Protein AF-A0AB73K5L1-F1 (afdb_monomer_lite)

Structure (mmCIF, N/CA/C/O backbone):
data_AF-A0AB73K5L1-F1
#
_entry.id   AF-A0AB73K5L1-F1
#
loop_
_atom_site.group_PDB
_atom_site.id
_atom_site.type_symbol
_atom_site.label_atom_id
_atom_site.label_alt_id
_atom_site.label_comp_id
_atom_site.label_asym_id
_atom_site.label_entity_id
_atom_site.label_seq_id
_atom_site.pdbx_PDB_ins_code
_atom_site.Cartn_x
_atom_site.Cartn_y
_atom_site.Cartn_z
_atom_site.occupancy
_atom_site.B_iso_or_equiv
_atom_site.auth_seq_id
_atom_site.auth_comp_id
_atom_site.auth_asym_id
_atom_site.auth_atom_id
_atom_site.pdbx_PDB_model_num
ATOM 1 N N . MET A 1 1 ? -13.980 27.511 -25.922 1.00 45.66 1 MET A N 1
ATOM 2 C CA . MET A 1 1 ? -13.736 27.463 -24.463 1.00 45.66 1 MET A CA 1
ATOM 3 C C . MET A 1 1 ? -13.022 26.160 -24.134 1.00 45.66 1 MET A C 1
ATOM 5 O O . MET A 1 1 ? -13.640 25.110 -24.245 1.00 45.66 1 MET A O 1
ATOM 9 N N . LYS A 1 2 ? -11.720 26.187 -23.807 1.00 52.88 2 LYS A N 1
ATOM 10 C CA . LYS A 1 2 ? -11.058 25.006 -23.229 1.00 52.88 2 LYS A CA 1
ATOM 11 C C . LYS A 1 2 ? -11.690 24.793 -21.855 1.00 52.88 2 LYS A C 1
ATOM 13 O O . LYS A 1 2 ? -11.474 25.615 -20.971 1.00 52.88 2 LYS A O 1
ATOM 18 N N . LEU A 1 3 ? -12.496 23.743 -21.702 1.00 53.22 3 LEU A N 1
ATOM 19 C CA . LEU A 1 3 ? -12.853 23.217 -20.386 1.00 53.22 3 LEU A CA 1
ATOM 20 C C . LEU A 1 3 ? -11.540 23.063 -19.615 1.00 53.22 3 LEU A C 1
ATOM 22 O O . LEU A 1 3 ? -10.672 22.293 -20.032 1.00 53.22 3 LEU A O 1
ATOM 26 N N . LEU A 1 4 ? -11.352 23.853 -18.557 1.00 56.38 4 LEU A N 1
ATOM 27 C CA . LEU A 1 4 ? -10.242 23.645 -17.642 1.00 56.38 4 LEU A CA 1
ATOM 28 C C . LEU A 1 4 ? -10.466 22.269 -17.017 1.00 56.38 4 LEU A C 1
ATOM 30 O O . LEU A 1 4 ? -11.282 22.099 -16.118 1.00 56.38 4 LEU A O 1
ATOM 34 N N . SER A 1 5 ? -9.785 21.259 -17.546 1.00 62.31 5 SER A N 1
ATOM 35 C CA . SER A 1 5 ? -9.745 19.946 -16.923 1.00 62.31 5 SER A CA 1
ATOM 36 C C . SER A 1 5 ? -9.216 20.120 -15.498 1.00 62.31 5 SER A C 1
ATOM 38 O O . SER A 1 5 ? -8.170 20.744 -15.328 1.00 62.31 5 SER A O 1
ATOM 40 N N . LEU A 1 6 ? -9.901 19.546 -14.503 1.00 59.91 6 LEU A N 1
ATOM 41 C CA . LEU A 1 6 ? -9.491 19.449 -13.089 1.00 59.91 6 LEU A CA 1
ATOM 42 C C . LEU A 1 6 ? -7.963 19.375 -12.840 1.00 59.91 6 LEU A C 1
ATOM 44 O O . LEU A 1 6 ? -7.474 20.149 -12.014 1.00 59.91 6 LEU A O 1
ATOM 48 N N . PRO A 1 7 ? -7.175 18.551 -13.568 1.00 62.31 7 PRO A N 1
ATOM 49 C CA . PRO A 1 7 ? -5.714 18.495 -13.405 1.00 62.31 7 PRO A CA 1
ATOM 50 C C . PRO A 1 7 ? -4.955 19.804 -13.686 1.00 62.31 7 PRO A C 1
ATOM 52 O O . PRO A 1 7 ? -3.837 19.957 -13.206 1.00 62.31 7 PRO A O 1
ATOM 55 N N . ASN A 1 8 ? -5.542 20.750 -14.422 1.00 63.53 8 ASN A N 1
ATOM 56 C CA . ASN A 1 8 ? -4.959 22.066 -14.708 1.00 63.53 8 ASN A CA 1
ATOM 57 C C . ASN A 1 8 ? -5.415 23.146 -13.708 1.00 63.53 8 ASN A C 1
ATOM 59 O O . ASN A 1 8 ? -4.798 24.204 -13.647 1.00 63.53 8 ASN A O 1
ATOM 63 N N . MET A 1 9 ? -6.478 22.895 -12.930 1.00 66.44 9 MET A N 1
ATOM 64 C CA . MET A 1 9 ? -6.980 23.822 -11.902 1.00 66.44 9 MET A CA 1
ATOM 65 C C . MET A 1 9 ? -6.238 23.666 -10.573 1.00 66.44 9 MET A C 1
ATOM 67 O O . MET A 1 9 ? -5.909 24.658 -9.932 1.00 66.44 9 MET A O 1
ATOM 71 N N . LEU A 1 10 ? -5.952 22.428 -10.163 1.00 66.38 10 LEU A N 1
ATOM 72 C CA . LEU A 1 10 ? -5.247 22.121 -8.911 1.00 66.38 10 LEU A CA 1
ATOM 73 C C . LEU A 1 10 ? -3.897 22.851 -8.759 1.00 66.38 10 LEU A C 1
ATOM 75 O O . LEU A 1 10 ? -3.725 23.528 -7.744 1.00 66.38 10 LEU A O 1
ATOM 79 N N . PRO A 1 11 ? -2.983 22.824 -9.753 1.00 65.62 11 PRO A N 1
ATOM 80 C CA . PRO A 1 11 ? -1.694 23.508 -9.638 1.00 65.62 11 PRO A CA 1
ATOM 81 C C . PRO A 1 11 ? -1.796 25.042 -9.625 1.00 65.62 11 PRO A C 1
ATOM 83 O O . PRO A 1 11 ? -0.842 25.703 -9.225 1.00 65.62 11 PRO A O 1
ATOM 86 N N . HIS A 1 12 ? -2.933 25.619 -10.037 1.00 68.06 12 HIS A N 1
ATOM 87 C CA . HIS A 1 12 ? -3.173 27.064 -9.972 1.00 68.06 12 HIS A CA 1
ATOM 88 C C . HIS A 1 12 ? -3.456 27.538 -8.537 1.00 68.06 12 HIS A C 1
ATOM 90 O O . HIS A 1 12 ? -3.039 28.626 -8.154 1.00 68.06 12 HIS A O 1
ATOM 96 N N . PHE A 1 13 ? -4.155 26.729 -7.733 1.00 72.81 13 PHE A N 1
ATOM 97 C CA . PHE A 1 13 ? -4.451 27.053 -6.329 1.00 72.81 13 PHE A CA 1
ATOM 98 C C . PHE A 1 13 ? -3.387 26.524 -5.366 1.00 72.81 13 PHE A C 1
ATOM 100 O O . PHE A 1 13 ? -3.080 27.167 -4.366 1.00 72.81 13 PHE A O 1
ATOM 107 N N . PHE A 1 14 ? -2.803 25.369 -5.680 1.00 77.19 14 PHE A N 1
ATOM 108 C CA . PHE A 1 14 ? -1.779 24.723 -4.874 1.00 77.19 14 PHE A CA 1
ATOM 109 C C . PHE A 1 14 ? -0.584 24.411 -5.763 1.00 77.19 14 PHE A C 1
ATOM 111 O O . PHE A 1 14 ? -0.550 23.391 -6.445 1.00 77.19 14 PHE A O 1
ATOM 118 N N . SER A 1 15 ? 0.429 25.276 -5.736 1.00 78.94 15 SER A N 1
ATOM 119 C CA . SER A 1 15 ? 1.644 25.128 -6.552 1.00 78.94 15 SER A CA 1
ATOM 120 C C . SER A 1 15 ? 2.368 23.797 -6.324 1.00 78.94 15 SER A C 1
ATOM 122 O O . SER A 1 15 ? 3.053 23.308 -7.223 1.00 78.94 15 SER A O 1
ATOM 124 N N . PHE A 1 16 ? 2.182 23.179 -5.152 1.00 80.44 16 PHE A N 1
ATOM 125 C CA . PHE A 1 16 ? 2.730 21.867 -4.823 1.00 80.44 16 PHE A CA 1
ATOM 126 C C . PHE A 1 16 ? 1.922 20.686 -5.397 1.00 80.44 16 PHE A C 1
ATOM 128 O O . PHE A 1 16 ? 2.459 19.584 -5.469 1.00 80.44 16 PHE A O 1
ATOM 135 N N . GLU A 1 17 ? 0.673 20.888 -5.822 1.00 82.19 17 GLU A N 1
ATOM 136 C CA . GLU A 1 17 ? -0.251 19.846 -6.289 1.00 82.19 17 GLU A CA 1
ATOM 137 C C . GLU A 1 17 ? -0.169 19.699 -7.813 1.00 82.19 17 GLU A C 1
ATOM 139 O O . GLU A 1 17 ? -1.089 20.006 -8.573 1.00 82.19 17 GLU A O 1
ATOM 144 N N . ASN A 1 18 ? 1.002 19.274 -8.274 1.00 82.62 18 ASN A N 1
ATOM 145 C CA . ASN A 1 18 ? 1.323 19.175 -9.689 1.00 82.62 18 ASN A CA 1
ATOM 146 C C . ASN A 1 18 ? 1.936 17.807 -10.032 1.00 82.62 18 ASN A C 1
ATOM 148 O O . ASN A 1 18 ? 2.301 17.020 -9.155 1.00 82.62 18 ASN A O 1
ATOM 152 N N . LYS A 1 19 ? 2.088 17.541 -11.335 1.00 79.81 19 LYS A N 1
ATOM 153 C CA . LYS A 1 19 ? 2.671 16.292 -11.844 1.00 79.81 19 LYS A CA 1
ATOM 154 C C . LYS A 1 19 ? 4.116 16.066 -11.378 1.00 79.81 19 LYS A C 1
ATOM 156 O O . LYS A 1 19 ? 4.485 14.922 -11.144 1.00 79.81 19 LYS A O 1
ATOM 161 N N . SER A 1 20 ? 4.916 17.126 -11.233 1.00 82.88 20 SER A N 1
ATOM 162 C CA . SER A 1 20 ? 6.317 17.032 -10.788 1.00 82.88 20 SER A CA 1
ATOM 163 C C . SER A 1 20 ? 6.429 16.545 -9.344 1.00 82.88 20 SER A C 1
ATOM 165 O O . SER A 1 20 ? 7.321 15.772 -9.019 1.00 82.88 20 SER A O 1
ATOM 167 N N . ASN A 1 21 ? 5.489 16.954 -8.496 1.00 82.06 21 ASN A N 1
ATOM 168 C CA . ASN A 1 21 ? 5.410 16.549 -7.096 1.00 82.06 21 ASN A CA 1
ATOM 169 C C . ASN A 1 21 ? 4.508 15.326 -6.890 1.00 82.06 21 ASN A C 1
ATOM 171 O O . ASN A 1 21 ? 4.188 14.972 -5.759 1.00 82.06 21 ASN A O 1
ATOM 175 N N . ALA A 1 22 ? 4.083 14.689 -7.985 1.00 83.06 22 ALA A N 1
ATOM 176 C CA . ALA A 1 22 ? 3.228 13.512 -7.990 1.00 83.06 22 ALA A CA 1
ATOM 177 C C . ALA A 1 22 ? 1.893 13.676 -7.235 1.00 83.06 22 ALA A C 1
ATOM 179 O O . ALA A 1 22 ? 1.366 12.679 -6.757 1.00 83.06 22 ALA A O 1
ATOM 180 N N . TYR A 1 23 ? 1.323 14.885 -7.160 1.00 86.88 23 TYR A N 1
ATOM 181 C CA . TYR A 1 23 ? 0.018 15.148 -6.523 1.00 86.88 23 TYR A CA 1
ATOM 182 C C . TYR A 1 23 ? -0.086 14.622 -5.071 1.00 86.88 23 TYR A C 1
ATOM 184 O O . TYR A 1 23 ? -0.828 13.674 -4.792 1.00 86.88 23 TYR A O 1
ATOM 192 N N . PRO A 1 24 ? 0.685 15.185 -4.125 1.00 86.44 24 PRO A N 1
ATOM 193 C CA . PRO A 1 24 ? 0.819 14.634 -2.777 1.00 86.44 24 PRO A CA 1
ATOM 194 C C . PRO A 1 24 ? -0.502 14.610 -1.996 1.00 86.44 24 PRO A C 1
ATOM 196 O O . PRO A 1 24 ? -0.786 13.621 -1.315 1.00 86.44 24 PRO A O 1
ATOM 199 N N . LEU A 1 25 ? -1.330 15.656 -2.102 1.00 87.00 25 LEU A N 1
ATOM 200 C CA . LEU A 1 25 ? -2.596 15.731 -1.371 1.00 87.00 25 LEU A CA 1
ATOM 201 C C . LEU A 1 25 ? -3.623 14.767 -1.965 1.00 87.00 25 LEU A C 1
ATOM 203 O O . LEU A 1 25 ? -4.279 14.032 -1.225 1.00 87.00 25 LEU A O 1
ATOM 207 N N . SER A 1 26 ? -3.704 14.697 -3.294 1.00 87.25 26 SER A N 1
ATOM 208 C CA . SER A 1 26 ? -4.558 13.729 -3.985 1.00 87.25 26 SER A CA 1
ATOM 209 C C . SER A 1 26 ? -4.158 12.290 -3.658 1.00 87.25 26 SER A C 1
ATOM 211 O O . SER A 1 26 ? -5.030 11.462 -3.398 1.00 87.25 26 SER A O 1
ATOM 213 N N . ASN A 1 27 ? -2.858 11.984 -3.590 1.00 88.38 27 ASN A N 1
ATOM 214 C CA . ASN A 1 27 ? -2.380 10.652 -3.214 1.00 88.38 27 ASN A CA 1
ATOM 215 C C . ASN A 1 27 ? -2.741 10.298 -1.773 1.00 88.38 27 ASN A C 1
ATOM 217 O O . ASN A 1 27 ? -3.170 9.171 -1.511 1.00 88.38 27 ASN A O 1
ATOM 221 N N . LEU A 1 28 ? -2.597 11.244 -0.842 1.00 88.56 28 LEU A N 1
ATOM 222 C CA . LEU A 1 28 ? -2.948 11.030 0.560 1.00 88.56 28 LEU A CA 1
ATOM 223 C C . LEU A 1 28 ? -4.453 10.794 0.722 1.00 88.56 28 LEU A C 1
ATOM 225 O O . LEU A 1 28 ? -4.855 9.826 1.369 1.00 88.56 28 LEU A O 1
ATOM 229 N N . LEU A 1 29 ? -5.283 11.621 0.081 1.00 90.06 29 LEU A N 1
ATOM 230 C CA . LEU A 1 29 ? -6.738 11.474 0.110 1.00 90.06 29 LEU A CA 1
ATOM 231 C C . LEU A 1 29 ? -7.197 10.178 -0.562 1.00 90.06 29 LEU A C 1
ATOM 233 O O . LEU A 1 29 ? -8.012 9.457 0.008 1.00 90.06 29 LEU A O 1
ATOM 237 N N . SER A 1 30 ? -6.645 9.840 -1.729 1.00 89.56 30 SER A N 1
ATOM 238 C CA . SER A 1 30 ? -6.975 8.603 -2.445 1.00 89.56 30 SER A CA 1
ATOM 239 C C . SER A 1 30 ? -6.578 7.365 -1.642 1.00 89.56 30 SER A C 1
ATOM 241 O O . SER A 1 30 ? -7.358 6.420 -1.521 1.00 89.56 30 SER A O 1
ATOM 243 N N . THR A 1 31 ? -5.382 7.366 -1.047 1.00 89.62 31 THR A N 1
ATOM 244 C CA . THR A 1 31 ? -4.910 6.251 -0.214 1.00 89.62 31 THR A CA 1
ATOM 245 C C . THR A 1 31 ? -5.768 6.118 1.042 1.00 89.62 31 THR A C 1
ATOM 247 O O . THR A 1 31 ? -6.215 5.019 1.371 1.00 89.62 31 THR A O 1
ATOM 250 N N . GLY A 1 32 ? -6.075 7.235 1.707 1.00 90.19 32 GLY A N 1
ATOM 251 C CA . GLY A 1 32 ? -6.962 7.262 2.868 1.00 90.19 32 GLY A CA 1
ATOM 252 C C . GLY A 1 32 ? -8.362 6.737 2.544 1.00 90.19 32 GLY A C 1
ATOM 253 O O . GLY A 1 32 ? -8.855 5.841 3.228 1.00 90.19 32 GLY A O 1
ATOM 254 N N . ALA A 1 33 ? -8.976 7.223 1.464 1.00 91.62 33 ALA A N 1
ATOM 255 C CA . ALA A 1 33 ? -10.284 6.763 1.000 1.00 91.62 33 ALA A CA 1
ATOM 256 C C . ALA A 1 33 ? -10.281 5.265 0.650 1.00 91.62 33 ALA A C 1
ATOM 258 O O . ALA A 1 33 ? -11.229 4.552 0.990 1.00 91.62 33 ALA A O 1
ATOM 259 N N . GLY A 1 34 ? -9.203 4.765 0.040 1.00 91.25 34 GLY A N 1
ATOM 260 C CA . GLY A 1 34 ? -9.015 3.342 -0.240 1.00 91.25 34 GLY A CA 1
ATOM 261 C C . GLY A 1 34 ? -8.968 2.489 1.031 1.00 91.25 34 GLY A C 1
ATOM 262 O O . GLY A 1 34 ? -9.661 1.474 1.119 1.00 91.25 34 GLY A O 1
ATOM 263 N N . ILE A 1 35 ? -8.216 2.918 2.050 1.00 90.69 35 ILE A N 1
ATOM 264 C CA . ILE A 1 35 ? -8.134 2.223 3.346 1.00 90.69 35 ILE A CA 1
ATOM 265 C C . ILE A 1 35 ? -9.492 2.239 4.061 1.00 90.69 35 ILE A C 1
ATOM 267 O O . ILE A 1 35 ? -9.941 1.197 4.542 1.00 90.69 35 ILE A O 1
ATOM 271 N N . LEU A 1 36 ? -10.170 3.390 4.100 1.00 89.44 36 LEU A N 1
ATOM 272 C CA . LEU A 1 36 ? -11.488 3.531 4.729 1.00 89.44 36 LEU A CA 1
ATOM 273 C C . LEU A 1 36 ? -12.551 2.669 4.042 1.00 89.44 36 LEU A C 1
ATOM 275 O O . LEU A 1 36 ? -13.325 1.988 4.715 1.00 89.44 36 LEU A O 1
ATOM 279 N N . SER A 1 37 ? -12.556 2.643 2.710 1.00 90.19 37 SER A N 1
ATOM 280 C CA . SER A 1 37 ? -13.463 1.787 1.941 1.00 90.19 37 SER A CA 1
ATOM 281 C C . SER A 1 37 ? -13.182 0.312 2.220 1.00 90.19 37 SER A C 1
ATOM 283 O O . SER A 1 37 ? -14.104 -0.455 2.490 1.00 90.19 37 SER A O 1
ATOM 285 N N . ASN A 1 38 ? -11.904 -0.086 2.252 1.00 90.56 38 ASN A N 1
ATOM 286 C CA . ASN A 1 38 ? -11.504 -1.453 2.585 1.00 90.56 38 ASN A CA 1
ATOM 287 C C . ASN A 1 38 ? -11.981 -1.852 3.992 1.00 90.56 38 ASN A C 1
ATOM 289 O O . ASN A 1 38 ? -12.495 -2.955 4.172 1.00 90.56 38 ASN A O 1
ATOM 293 N N . TYR A 1 39 ? -11.882 -0.950 4.973 1.00 89.00 39 TYR A N 1
ATOM 294 C CA . TYR A 1 39 ? -12.405 -1.167 6.324 1.00 89.00 39 TYR A CA 1
ATOM 295 C C . TYR A 1 39 ? -13.921 -1.373 6.324 1.00 89.00 39 TYR A C 1
ATOM 297 O O . TYR A 1 39 ? -14.415 -2.351 6.888 1.00 89.00 39 TYR A O 1
ATOM 305 N N . PHE A 1 40 ? -14.654 -0.484 5.648 1.00 88.94 40 PHE A N 1
ATOM 306 C CA . PHE A 1 40 ? -16.108 -0.560 5.553 1.00 88.94 40 PHE A CA 1
ATOM 307 C C . PHE A 1 40 ? -16.567 -1.887 4.936 1.00 88.94 40 PHE A C 1
ATOM 309 O O . PHE A 1 40 ? -17.411 -2.573 5.516 1.00 88.94 40 PHE A O 1
ATOM 316 N N . PHE A 1 41 ? -15.971 -2.292 3.811 1.00 88.06 41 PHE A N 1
ATOM 317 C CA . PHE A 1 41 ? -16.302 -3.560 3.160 1.00 88.06 41 PHE A CA 1
ATOM 318 C C . PHE A 1 41 ? -15.918 -4.772 4.010 1.00 88.06 41 PHE A C 1
ATOM 320 O O . PHE A 1 41 ? -16.713 -5.702 4.142 1.00 88.06 41 PHE A O 1
ATOM 327 N N . SER A 1 42 ? -14.740 -4.739 4.638 1.00 85.94 42 SER A N 1
ATOM 328 C CA . SER A 1 42 ? -14.252 -5.824 5.493 1.00 85.94 42 SER A CA 1
ATOM 329 C C . SER A 1 42 ? -15.218 -6.111 6.642 1.00 85.94 42 SER A C 1
ATOM 331 O O . SER A 1 42 ? -15.590 -7.258 6.868 1.00 85.94 42 SER A O 1
ATOM 333 N N . ILE A 1 43 ? -15.685 -5.065 7.322 1.00 84.25 43 ILE A N 1
ATOM 334 C CA . ILE A 1 43 ? -16.610 -5.186 8.453 1.00 84.25 43 ILE A CA 1
ATOM 335 C C . ILE A 1 43 ? -18.039 -5.534 8.027 1.00 84.25 43 ILE A C 1
ATOM 337 O O . ILE A 1 43 ? -18.795 -6.119 8.805 1.00 84.25 43 ILE A O 1
ATOM 341 N N . ARG A 1 44 ? -18.471 -5.081 6.846 1.00 83.19 44 ARG A N 1
ATOM 342 C CA . ARG A 1 44 ? -19.860 -5.249 6.403 1.00 83.19 44 ARG A CA 1
ATOM 343 C C . ARG A 1 44 ? -20.117 -6.603 5.747 1.00 83.19 44 ARG A C 1
ATOM 345 O O . ARG A 1 44 ? -21.249 -7.078 5.849 1.00 83.19 44 ARG A O 1
ATOM 352 N N . TYR A 1 45 ? -19.113 -7.164 5.071 1.00 84.56 45 TYR A N 1
ATOM 353 C CA . TYR A 1 45 ? -19.288 -8.312 4.179 1.00 84.56 45 TYR A CA 1
ATOM 354 C C . TYR A 1 45 ? -18.308 -9.468 4.403 1.00 84.56 45 TYR A C 1
ATOM 356 O O . TYR A 1 45 ? -18.636 -10.582 4.016 1.00 84.56 45 TYR A O 1
ATOM 364 N N . VAL A 1 46 ? -17.118 -9.237 4.973 1.00 80.19 46 VAL A N 1
ATOM 365 C CA . VAL A 1 46 ? -16.047 -10.258 4.981 1.00 80.19 46 VAL A CA 1
ATOM 366 C C . VAL A 1 46 ? -15.841 -10.895 6.353 1.00 80.19 46 VAL A C 1
ATOM 368 O O . VAL A 1 46 ? -15.622 -12.101 6.430 1.00 80.19 46 VAL A O 1
ATOM 371 N N . PHE A 1 47 ? -15.884 -10.108 7.427 1.00 81.44 47 PHE A N 1
ATOM 372 C CA . PHE A 1 47 ? -15.565 -10.574 8.774 1.00 81.44 47 PHE A CA 1
ATOM 373 C C . PHE A 1 47 ? -16.732 -10.376 9.742 1.00 81.44 47 PHE A C 1
ATOM 375 O O . PHE A 1 47 ? -17.406 -9.344 9.721 1.00 81.44 47 PHE A O 1
ATOM 382 N N . GLU A 1 48 ? -16.944 -11.356 10.618 1.00 73.00 48 GLU A N 1
ATOM 383 C CA . GLU A 1 48 ? -17.897 -11.258 11.723 1.00 73.00 48 GLU A CA 1
ATOM 384 C C . GLU A 1 48 ? -17.353 -10.324 12.815 1.00 73.00 48 GLU A C 1
ATOM 386 O O . GLU A 1 48 ? -16.154 -10.286 13.095 1.00 73.00 48 GLU A O 1
ATOM 391 N N . ARG A 1 49 ? -18.240 -9.534 13.428 1.00 66.50 49 ARG A N 1
ATOM 392 C CA . ARG A 1 49 ? -17.884 -8.633 14.535 1.00 66.50 49 ARG A CA 1
ATOM 393 C C . ARG A 1 49 ? -18.003 -9.391 15.853 1.00 66.50 49 ARG A C 1
ATOM 395 O O . ARG A 1 49 ? -19.008 -10.067 16.050 1.00 66.50 49 ARG A O 1
ATOM 402 N N . GLY A 1 50 ? -17.065 -9.216 16.786 1.00 59.09 50 GLY A N 1
ATOM 403 C CA . 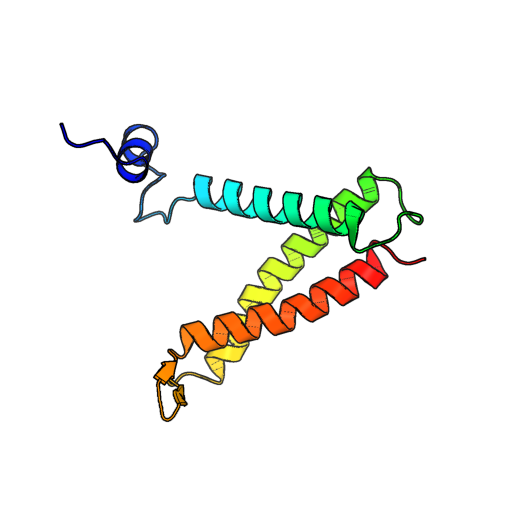GLY A 1 50 ? -17.229 -9.854 18.101 1.00 59.09 50 GLY A CA 1
ATOM 404 C C . GLY A 1 50 ? -16.129 -9.646 19.138 1.00 59.09 50 GLY A C 1
ATOM 405 O O . GLY A 1 50 ? -16.433 -9.626 20.327 1.00 59.09 50 GLY A O 1
ATOM 406 N N . LYS A 1 51 ? -14.868 -9.444 18.736 1.00 66.25 51 LYS A N 1
ATOM 407 C CA . LYS A 1 51 ? -13.739 -9.485 19.687 1.00 66.25 51 LYS A CA 1
ATOM 408 C C . LYS A 1 51 ? -13.351 -8.144 20.306 1.00 66.25 51 LYS A C 1
ATOM 410 O O . LYS A 1 51 ? -12.905 -8.090 21.455 1.00 66.25 51 LYS A O 1
ATOM 415 N N . HIS A 1 52 ? -13.462 -7.045 19.565 1.00 71.25 52 HIS A N 1
ATOM 416 C CA . HIS A 1 52 ? -12.935 -5.749 19.989 1.00 71.25 52 HIS A CA 1
ATOM 417 C C . HIS A 1 52 ? -13.972 -4.630 19.860 1.00 71.25 52 HIS A C 1
ATOM 419 O O . HIS A 1 52 ? -14.950 -4.720 19.127 1.00 71.25 52 HIS A O 1
ATOM 425 N N . SER A 1 53 ? -13.776 -3.537 20.607 1.00 79.12 53 SER A N 1
ATOM 426 C CA . SER A 1 53 ? -14.615 -2.350 20.437 1.00 79.12 53 SER A CA 1
ATOM 427 C C . SER A 1 53 ? -14.359 -1.728 19.063 1.00 79.12 53 SER A C 1
ATOM 429 O O . SER A 1 53 ? -13.225 -1.738 18.581 1.00 79.12 53 SER A O 1
ATOM 431 N N . ARG A 1 54 ? -15.383 -1.106 18.462 1.00 79.25 54 ARG A N 1
ATOM 432 C CA . ARG A 1 54 ? -15.295 -0.502 17.113 1.00 79.25 54 ARG A CA 1
ATOM 433 C C . ARG A 1 54 ? -14.065 0.400 16.921 1.00 79.25 54 ARG A C 1
ATOM 435 O O . ARG A 1 54 ? -13.503 0.457 15.835 1.00 79.25 54 ARG A O 1
ATOM 442 N N . ARG A 1 55 ? -13.632 1.108 17.975 1.00 83.25 55 ARG A N 1
ATOM 443 C CA . ARG A 1 55 ? -12.428 1.960 17.942 1.00 83.25 55 ARG A CA 1
ATOM 444 C C . ARG A 1 55 ? -11.132 1.145 17.879 1.00 83.25 55 ARG A C 1
ATOM 446 O O . ARG A 1 55 ? -10.236 1.509 17.129 1.00 83.25 55 ARG A O 1
ATOM 453 N N . LYS A 1 56 ? -11.029 0.051 18.642 1.00 84.75 56 LYS A N 1
ATOM 454 C CA . LYS A 1 56 ? -9.853 -0.832 18.629 1.00 84.75 56 LYS A CA 1
ATOM 455 C C . LYS A 1 56 ? -9.731 -1.576 17.297 1.00 84.75 56 LYS A C 1
ATOM 457 O O . LYS A 1 56 ? -8.634 -1.637 16.756 1.00 84.75 56 LYS A O 1
ATOM 462 N N . GLU A 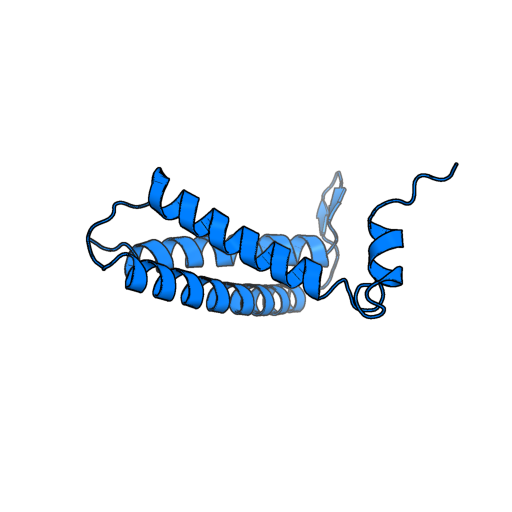1 57 ? -10.845 -2.060 16.744 1.00 85.06 57 GLU A N 1
ATOM 463 C CA . GLU A 1 57 ? -10.877 -2.684 15.411 1.00 85.06 57 GLU A CA 1
ATOM 464 C C . GLU A 1 57 ? -10.380 -1.718 14.332 1.00 85.06 57 GLU A C 1
ATOM 466 O O . GLU A 1 57 ? -9.522 -2.079 13.530 1.00 85.06 57 GLU A O 1
ATOM 471 N N . PHE A 1 58 ? -10.853 -0.467 14.358 1.00 87.50 58 PHE A N 1
ATOM 472 C CA . PHE A 1 58 ? -10.406 0.564 13.424 1.00 87.50 58 PHE A CA 1
ATOM 473 C C . PHE A 1 58 ? -8.905 0.849 13.533 1.00 87.50 58 PHE A C 1
ATOM 475 O O . PHE A 1 58 ? -8.212 0.849 12.520 1.00 87.50 58 PHE A O 1
ATOM 482 N N . VAL A 1 59 ? -8.386 1.059 14.748 1.00 88.88 59 VAL A N 1
ATOM 483 C CA . VAL A 1 59 ? -6.960 1.360 14.954 1.00 88.88 59 VAL A CA 1
ATOM 484 C C . VAL A 1 59 ? -6.077 0.196 14.509 1.00 88.88 59 VAL A C 1
ATOM 486 O O . VAL A 1 59 ? -5.094 0.427 13.809 1.00 88.88 59 VAL A O 1
ATOM 489 N N . LEU A 1 60 ? -6.438 -1.045 14.857 1.00 87.81 60 LEU A N 1
ATOM 490 C CA . LEU A 1 60 ? -5.706 -2.239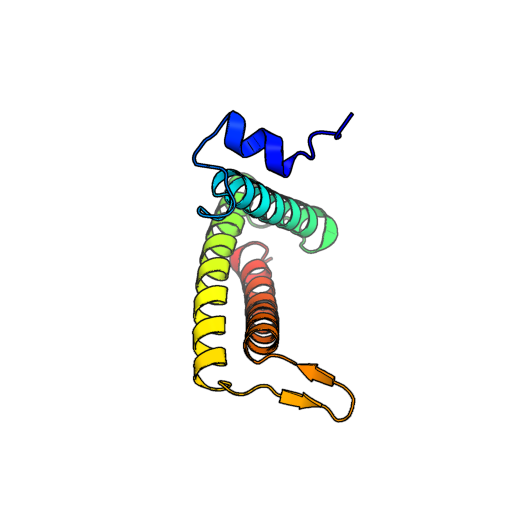 14.426 1.00 87.81 60 LEU A CA 1
ATOM 491 C C . LEU A 1 60 ? -5.763 -2.421 12.907 1.00 87.81 60 LEU A C 1
ATOM 493 O O . LEU A 1 60 ? -4.758 -2.742 12.281 1.00 87.81 60 LEU A O 1
ATOM 497 N N . PHE A 1 61 ? -6.922 -2.191 12.291 1.00 89.56 61 PHE A N 1
ATOM 498 C CA . PHE A 1 61 ? -7.057 -2.274 10.842 1.00 89.56 61 PHE A CA 1
ATOM 499 C C . PHE A 1 61 ? -6.223 -1.205 10.129 1.00 89.56 61 PHE A C 1
ATOM 501 O O . PHE A 1 61 ? -5.572 -1.491 9.120 1.00 89.56 61 PHE A O 1
ATOM 508 N N . PHE A 1 62 ? -6.248 0.027 10.635 1.00 89.88 62 PHE A N 1
ATOM 509 C CA . PHE A 1 62 ? -5.525 1.152 10.058 1.00 89.88 62 PHE A CA 1
ATOM 510 C C . PHE A 1 62 ? -4.009 0.963 10.183 1.00 89.88 62 PHE A C 1
ATOM 512 O O . PHE A 1 62 ? -3.300 1.083 9.184 1.00 89.88 62 PHE A O 1
ATOM 519 N N . SER A 1 63 ? -3.514 0.578 11.365 1.00 90.94 63 SER A N 1
ATOM 520 C CA . SER A 1 63 ? -2.088 0.303 11.577 1.00 90.94 63 SER A CA 1
ATOM 521 C C . SER A 1 63 ? -1.600 -0.855 10.709 1.00 90.94 63 SER A C 1
ATOM 523 O O . SER A 1 63 ? -0.569 -0.738 10.047 1.00 90.94 63 SER A O 1
ATOM 525 N N . LEU A 1 64 ? -2.377 -1.937 10.619 1.00 91.69 64 LEU A N 1
ATOM 526 C CA . LEU A 1 64 ? -2.045 -3.067 9.760 1.00 91.69 64 LEU A CA 1
ATOM 527 C C . LEU A 1 64 ? -2.035 -2.672 8.278 1.00 91.69 64 LEU A C 1
ATOM 529 O O . LEU A 1 64 ? -1.161 -3.107 7.533 1.00 91.69 64 LEU A O 1
ATOM 533 N N . SER A 1 65 ? -2.951 -1.798 7.854 1.00 91.44 65 SER A N 1
ATOM 534 C CA . SER A 1 65 ? -2.979 -1.286 6.480 1.00 91.44 65 SER A CA 1
ATOM 535 C C . SER A 1 65 ? -1.704 -0.501 6.146 1.00 91.44 65 SER A C 1
ATOM 537 O O . SER A 1 65 ? -1.111 -0.742 5.095 1.00 91.44 65 SER A O 1
ATOM 539 N N . ILE A 1 66 ? -1.217 0.346 7.061 1.00 91.75 66 ILE A N 1
ATOM 540 C CA . ILE A 1 66 ? 0.066 1.055 6.905 1.00 91.75 66 ILE A CA 1
ATOM 541 C C . ILE A 1 66 ? 1.235 0.064 6.812 1.00 91.75 66 ILE A C 1
ATOM 543 O O . ILE A 1 66 ? 2.065 0.175 5.912 1.00 91.75 66 ILE A O 1
ATOM 547 N N . ILE A 1 67 ? 1.286 -0.944 7.688 1.00 93.06 67 ILE A N 1
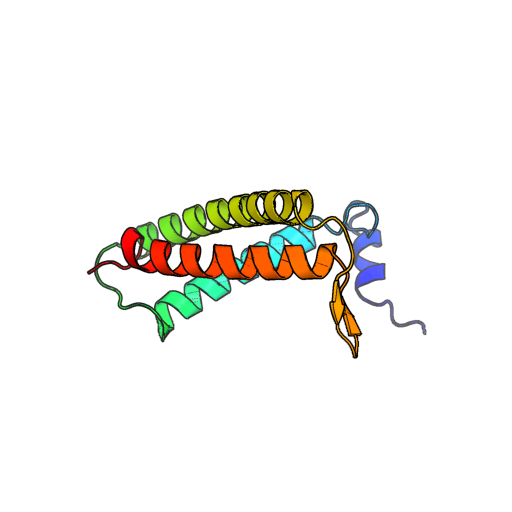ATOM 548 C CA . ILE A 1 67 ? 2.339 -1.973 7.652 1.00 93.06 67 ILE A CA 1
ATOM 549 C C . ILE A 1 67 ? 2.331 -2.699 6.301 1.00 93.06 67 ILE A C 1
ATOM 551 O O . ILE A 1 67 ? 3.374 -2.851 5.669 1.00 93.06 67 ILE A O 1
ATOM 555 N N . THR A 1 68 ? 1.156 -3.100 5.808 1.00 90.94 68 THR A N 1
ATOM 556 C CA . THR A 1 68 ? 1.041 -3.777 4.506 1.00 90.94 68 THR A CA 1
ATOM 557 C C . THR A 1 68 ? 1.390 -2.874 3.325 1.00 90.94 68 THR A C 1
ATOM 559 O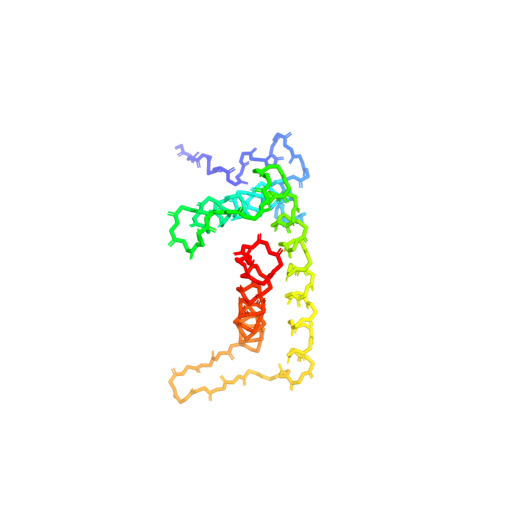 O . THR A 1 68 ? 1.876 -3.370 2.309 1.00 90.94 68 THR A O 1
ATOM 562 N N . MET A 1 69 ? 1.218 -1.554 3.447 1.00 91.50 69 MET A N 1
ATOM 563 C CA . MET A 1 69 ? 1.681 -0.597 2.442 1.00 91.50 69 MET A CA 1
ATOM 564 C C . MET A 1 69 ? 3.211 -0.619 2.334 1.00 91.50 69 MET A C 1
ATOM 566 O O . MET A 1 69 ? 3.738 -0.818 1.238 1.00 91.50 69 MET A O 1
ATOM 570 N N . PHE A 1 70 ? 3.927 -0.516 3.459 1.00 92.81 70 PHE A N 1
ATOM 571 C CA . PHE A 1 70 ? 5.391 -0.639 3.471 1.00 92.81 70 PHE A CA 1
ATOM 572 C C . PHE A 1 70 ? 5.856 -2.017 2.997 1.00 92.81 70 PHE A C 1
ATOM 574 O O . PHE A 1 70 ? 6.793 -2.123 2.207 1.00 92.81 70 PHE A O 1
ATOM 581 N N . MET A 1 71 ? 5.160 -3.075 3.410 1.00 91.56 71 MET A N 1
ATOM 582 C CA . MET A 1 71 ? 5.455 -4.432 2.962 1.00 91.56 71 MET A CA 1
ATOM 583 C C . MET A 1 71 ? 5.251 -4.599 1.451 1.00 91.56 71 MET A C 1
ATOM 585 O O . MET A 1 71 ? 6.017 -5.320 0.823 1.00 91.56 71 MET A O 1
ATOM 589 N N . SER A 1 72 ? 4.284 -3.903 0.840 1.00 92.12 72 SER A N 1
ATOM 590 C CA . SER A 1 72 ? 4.094 -3.914 -0.620 1.00 92.12 72 SER A CA 1
ATOM 591 C C . SER A 1 72 ? 5.266 -3.264 -1.348 1.00 92.12 72 SER A C 1
ATOM 593 O O . SER A 1 72 ? 5.712 -3.782 -2.369 1.00 92.12 72 SER A O 1
ATOM 595 N N . TRP A 1 73 ? 5.801 -2.162 -0.815 1.00 93.00 73 TRP A N 1
ATOM 596 C CA . TRP A 1 73 ? 7.017 -1.544 -1.352 1.00 93.00 73 TRP A CA 1
ATOM 597 C C . TRP A 1 73 ? 8.232 -2.466 -1.210 1.00 93.00 73 TRP A C 1
ATOM 599 O O . TRP A 1 73 ? 8.972 -2.649 -2.175 1.00 93.00 73 TRP A O 1
ATOM 609 N N . GLY A 1 74 ? 8.402 -3.099 -0.046 1.00 92.75 74 GLY A N 1
ATOM 610 C CA . GLY A 1 74 ? 9.472 -4.072 0.186 1.00 92.75 74 GLY A CA 1
ATOM 611 C C . GLY A 1 74 ? 9.372 -5.294 -0.731 1.00 92.75 74 GLY A C 1
ATOM 612 O O . GLY A 1 74 ? 10.357 -5.677 -1.355 1.00 92.75 74 GLY A O 1
ATOM 613 N N . ALA A 1 75 ? 8.176 -5.868 -0.880 1.00 92.00 75 ALA A N 1
ATOM 614 C CA . ALA A 1 75 ? 7.924 -6.996 -1.774 1.00 92.00 75 ALA A CA 1
ATOM 615 C C . ALA A 1 75 ? 8.161 -6.624 -3.244 1.00 92.00 75 ALA A C 1
ATOM 617 O O . ALA A 1 75 ? 8.723 -7.420 -3.989 1.00 92.00 75 ALA A O 1
ATOM 618 N N . PHE A 1 76 ? 7.789 -5.410 -3.661 1.00 92.81 76 PHE A N 1
ATOM 619 C CA . PHE A 1 76 ? 8.106 -4.917 -5.000 1.00 92.81 76 PHE A CA 1
ATOM 620 C C . PHE A 1 76 ? 9.618 -4.845 -5.230 1.00 92.81 76 PHE A C 1
ATOM 622 O O . PHE A 1 76 ? 10.092 -5.377 -6.229 1.00 92.81 76 PHE A O 1
ATOM 629 N N . ALA A 1 77 ? 10.371 -4.241 -4.305 1.00 91.12 77 ALA A N 1
ATOM 630 C CA . ALA A 1 77 ? 11.829 -4.170 -4.399 1.00 91.12 77 ALA A CA 1
ATOM 631 C C . ALA A 1 77 ? 12.465 -5.570 -4.432 1.00 91.12 77 ALA A C 1
ATOM 633 O O . ALA A 1 77 ? 13.361 -5.821 -5.234 1.00 91.12 77 ALA A O 1
ATOM 634 N N . PHE A 1 78 ? 11.950 -6.494 -3.616 1.00 91.75 78 PHE A N 1
ATOM 635 C CA . PHE A 1 78 ? 12.373 -7.891 -3.605 1.00 91.75 78 PHE A CA 1
ATOM 636 C C . PHE A 1 78 ? 12.132 -8.565 -4.961 1.00 91.75 78 PHE A C 1
ATOM 638 O O . PHE A 1 78 ? 13.068 -9.094 -5.545 1.00 91.75 78 PHE A O 1
ATOM 645 N N . PHE A 1 79 ? 10.915 -8.511 -5.510 1.00 89.19 79 PHE A N 1
ATOM 646 C CA . PHE A 1 79 ? 10.622 -9.131 -6.806 1.00 89.19 79 PHE A CA 1
ATOM 647 C C . PHE A 1 79 ? 11.395 -8.492 -7.956 1.00 89.19 79 PHE A C 1
ATOM 649 O O . PHE A 1 79 ? 11.926 -9.214 -8.798 1.00 89.19 79 PHE A O 1
ATOM 656 N N . HIS A 1 80 ? 11.507 -7.164 -7.961 1.00 88.00 80 HIS A N 1
ATOM 657 C CA . HIS A 1 80 ? 12.268 -6.445 -8.974 1.00 88.00 80 HIS A CA 1
ATOM 658 C C . HIS A 1 80 ? 13.740 -6.856 -8.948 1.00 88.00 80 HIS A C 1
ATOM 660 O O . HIS A 1 80 ? 14.318 -7.071 -10.002 1.00 88.00 80 HIS A O 1
ATOM 666 N N . PHE A 1 81 ? 14.337 -7.058 -7.768 1.00 87.56 81 PHE A N 1
ATOM 667 C CA . PHE A 1 81 ? 15.718 -7.533 -7.661 1.00 87.56 81 PHE A CA 1
ATOM 668 C C . PHE A 1 81 ? 15.955 -8.867 -8.396 1.00 87.56 81 PHE A C 1
ATOM 670 O O . PHE A 1 81 ? 17.013 -9.043 -8.997 1.00 87.56 81 PHE A O 1
ATOM 677 N N . PHE A 1 82 ? 14.975 -9.778 -8.410 1.00 84.69 82 PHE A N 1
ATOM 678 C CA . PHE A 1 82 ? 15.079 -11.061 -9.119 1.00 84.69 82 PHE A CA 1
ATOM 679 C C . PHE A 1 82 ? 14.658 -10.984 -10.592 1.00 84.69 82 PHE A C 1
ATOM 681 O O . PHE A 1 82 ? 15.255 -11.646 -11.441 1.00 84.69 82 PHE A O 1
ATOM 688 N N . VAL A 1 83 ? 13.640 -10.186 -10.913 1.00 82.06 83 VAL A N 1
ATOM 689 C CA . VAL A 1 83 ? 13.045 -10.091 -12.251 1.00 82.06 83 VAL A CA 1
ATOM 690 C C . VAL A 1 83 ? 13.351 -8.713 -12.838 1.00 82.06 83 VAL A C 1
ATOM 692 O O . VAL A 1 83 ? 12.503 -7.830 -12.865 1.00 82.06 83 VAL A O 1
ATOM 695 N N . ASN A 1 84 ? 14.582 -8.541 -13.327 1.00 75.00 84 ASN A N 1
ATOM 696 C CA . ASN A 1 84 ? 15.051 -7.297 -13.963 1.00 75.00 84 ASN A CA 1
ATOM 697 C C . ASN A 1 84 ? 14.905 -7.300 -15.498 1.00 75.00 84 ASN A C 1
ATOM 699 O O . ASN A 1 84 ? 15.548 -6.510 -16.189 1.00 75.00 84 ASN A O 1
ATOM 703 N N . LYS A 1 85 ? 14.164 -8.257 -16.070 1.00 80.25 85 LYS A N 1
ATOM 704 C CA . LYS A 1 85 ? 13.984 -8.377 -17.523 1.00 80.25 85 LYS A CA 1
ATOM 705 C C . LYS A 1 85 ? 12.504 -8.527 -17.865 1.00 80.25 85 LYS A C 1
ATOM 707 O O . LYS A 1 85 ? 11.796 -9.231 -17.142 1.00 80.25 85 LYS A O 1
ATOM 712 N N . PRO A 1 86 ? 12.039 -7.902 -18.962 1.00 79.38 86 PRO A N 1
ATOM 713 C CA . PRO A 1 86 ? 10.661 -8.041 -19.406 1.00 79.38 86 PRO A CA 1
ATOM 714 C C . PRO A 1 86 ? 10.370 -9.501 -19.755 1.00 79.38 86 PRO A C 1
ATOM 716 O O . PRO A 1 86 ? 11.182 -10.183 -20.387 1.00 79.38 86 PRO A O 1
ATOM 719 N N . ILE A 1 87 ? 9.201 -9.976 -19.335 1.00 77.38 87 ILE A N 1
ATOM 720 C CA . ILE A 1 87 ? 8.757 -11.342 -19.598 1.00 77.38 87 ILE A CA 1
ATOM 721 C C . ILE A 1 87 ? 7.975 -11.316 -20.907 1.00 77.38 87 ILE A C 1
ATOM 723 O O . ILE A 1 87 ? 6.892 -10.732 -20.996 1.00 77.38 87 ILE A O 1
ATOM 727 N N . ASN A 1 88 ? 8.533 -11.951 -21.934 1.00 77.62 88 ASN A N 1
ATOM 728 C CA . ASN A 1 88 ? 7.850 -12.149 -23.206 1.00 77.62 88 ASN A CA 1
ATOM 729 C C . ASN A 1 88 ? 6.931 -13.364 -23.096 1.00 77.62 88 ASN A C 1
ATOM 731 O O . ASN A 1 88 ? 7.400 -14.501 -23.087 1.00 77.62 88 ASN A O 1
ATOM 735 N N . PHE A 1 89 ? 5.623 -13.130 -23.041 1.00 73.12 89 PHE A N 1
ATOM 736 C CA . PHE A 1 89 ? 4.654 -14.163 -23.381 1.00 73.12 89 PHE A CA 1
ATOM 737 C C . PHE A 1 89 ? 4.495 -14.191 -24.901 1.00 73.12 89 PHE A C 1
ATOM 739 O O . PHE A 1 89 ? 4.624 -13.162 -25.562 1.00 73.12 89 PHE A O 1
ATOM 746 N N . TYR A 1 90 ? 4.181 -15.362 -25.455 1.00 71.06 90 TYR A N 1
ATOM 747 C CA . TYR A 1 90 ? 4.073 -15.595 -26.903 1.00 71.06 90 TYR A CA 1
ATOM 748 C C . TYR A 1 90 ? 3.162 -14.584 -27.638 1.00 71.06 90 TYR A C 1
ATOM 750 O O . TYR A 1 90 ? 3.383 -14.302 -28.809 1.00 71.06 90 TYR A O 1
ATOM 758 N N . PHE A 1 91 ? 2.184 -13.990 -26.939 1.00 78.38 91 PHE A N 1
ATOM 759 C CA . PHE A 1 91 ? 1.263 -12.977 -27.473 1.00 78.38 91 PHE A CA 1
ATOM 760 C C . PHE A 1 91 ? 1.456 -11.562 -26.896 1.00 78.38 91 PHE A C 1
ATOM 762 O O . PHE A 1 91 ? 0.857 -10.619 -27.410 1.00 78.38 91 PHE A O 1
ATOM 769 N N . TYR A 1 92 ? 2.230 -11.392 -25.814 1.00 77.56 92 TYR A N 1
ATOM 770 C CA . TYR A 1 92 ? 2.344 -10.103 -25.123 1.00 77.56 92 TYR A CA 1
ATOM 771 C C . TYR A 1 92 ? 3.614 -9.992 -24.269 1.00 77.56 92 TYR A C 1
ATOM 773 O O . TYR A 1 92 ? 3.910 -10.862 -23.451 1.00 77.56 92 TYR A O 1
ATOM 781 N N . THR A 1 93 ? 4.334 -8.878 -24.384 1.00 79.62 93 THR A N 1
ATOM 782 C CA . THR A 1 93 ? 5.466 -8.569 -23.502 1.00 79.62 93 THR A CA 1
ATOM 783 C C . THR A 1 93 ? 4.977 -7.809 -22.280 1.00 79.62 93 THR A C 1
ATOM 785 O O . THR A 1 93 ? 4.525 -6.668 -22.383 1.00 79.62 93 THR A O 1
ATOM 788 N N . ILE A 1 94 ? 5.081 -8.425 -21.103 1.00 80.44 94 ILE A N 1
ATOM 789 C CA . ILE A 1 94 ? 4.792 -7.741 -19.844 1.00 80.44 94 ILE A CA 1
ATOM 790 C C . ILE A 1 94 ? 6.084 -7.092 -19.349 1.00 80.44 94 ILE A C 1
ATOM 792 O O . ILE A 1 94 ? 7.105 -7.760 -19.169 1.00 80.44 94 ILE A O 1
ATOM 796 N N . GLY A 1 95 ? 6.025 -5.778 -19.116 1.00 82.06 95 GLY A N 1
ATOM 797 C CA . GLY A 1 95 ? 7.109 -5.042 -18.475 1.00 82.06 95 GLY A CA 1
ATOM 798 C C . GLY A 1 95 ? 7.404 -5.610 -17.086 1.00 82.06 95 GLY A C 1
ATOM 799 O O . GLY A 1 95 ? 6.490 -5.854 -16.295 1.00 82.06 95 GLY A O 1
ATOM 800 N N . ASP A 1 96 ? 8.685 -5.784 -16.792 1.00 82.31 96 ASP A N 1
ATOM 801 C CA . ASP A 1 96 ? 9.232 -6.228 -15.508 1.00 82.31 96 ASP A CA 1
ATOM 802 C C . ASP A 1 96 ? 8.619 -5.484 -14.310 1.00 82.31 96 ASP A C 1
ATOM 804 O O . ASP A 1 96 ? 8.144 -6.108 -13.359 1.00 82.31 96 ASP A O 1
ATOM 808 N N . ILE A 1 97 ? 8.506 -4.156 -14.397 1.00 87.19 97 ILE A N 1
ATOM 809 C CA . ILE A 1 97 ? 7.930 -3.317 -13.338 1.00 87.19 97 ILE A CA 1
ATOM 810 C C . ILE A 1 97 ? 6.460 -3.671 -13.079 1.00 87.19 97 ILE A C 1
ATOM 812 O O . ILE A 1 97 ? 6.030 -3.742 -11.925 1.00 87.19 97 ILE A O 1
ATOM 816 N N . VAL A 1 98 ? 5.669 -3.873 -14.138 1.00 89.06 98 VAL A N 1
ATOM 817 C CA . VAL A 1 98 ? 4.231 -4.169 -14.019 1.00 89.06 98 VAL A CA 1
ATOM 818 C C . VAL A 1 98 ? 4.039 -5.543 -13.391 1.00 89.06 98 VAL A C 1
ATOM 820 O O . VAL A 1 98 ? 3.247 -5.684 -12.458 1.00 89.06 98 VAL A O 1
ATOM 823 N N . PHE A 1 99 ? 4.811 -6.530 -13.849 1.00 89.19 99 PHE A N 1
ATOM 824 C CA . PHE A 1 99 ? 4.786 -7.878 -13.299 1.00 89.19 99 PHE A CA 1
ATOM 825 C C . PHE A 1 99 ? 5.174 -7.893 -11.815 1.00 89.19 99 PHE A C 1
ATOM 827 O O . PHE A 1 99 ? 4.433 -8.428 -10.991 1.00 89.19 99 PHE A O 1
ATOM 834 N N . CYS A 1 100 ? 6.276 -7.233 -11.446 1.00 89.88 100 CYS A N 1
ATOM 835 C CA . CYS A 1 100 ? 6.743 -7.183 -10.060 1.00 89.88 100 CYS A CA 1
ATOM 836 C C . CYS A 1 100 ? 5.749 -6.472 -9.136 1.00 89.88 100 CYS A C 1
ATOM 838 O O . CYS A 1 100 ? 5.524 -6.923 -8.013 1.00 89.88 100 CYS A O 1
ATOM 840 N N . LYS A 1 101 ? 5.109 -5.388 -9.599 1.00 91.44 101 LYS A N 1
ATOM 841 C CA . LYS A 1 101 ? 4.047 -4.717 -8.831 1.00 91.44 101 LYS A CA 1
ATOM 842 C C . LYS A 1 101 ? 2.844 -5.629 -8.628 1.00 91.44 101 LYS A C 1
ATOM 844 O O . LYS A 1 101 ? 2.339 -5.709 -7.512 1.00 91.44 101 LYS A O 1
ATOM 849 N N . ALA A 1 102 ? 2.403 -6.328 -9.674 1.00 91.38 102 ALA A N 1
ATOM 850 C CA . ALA A 1 102 ? 1.282 -7.257 -9.579 1.00 91.38 102 ALA A CA 1
ATOM 851 C C . ALA A 1 102 ? 1.583 -8.411 -8.608 1.00 91.38 102 ALA A C 1
ATOM 853 O O . ALA A 1 102 ? 0.775 -8.688 -7.722 1.00 91.38 102 ALA A O 1
ATOM 854 N N . ALA A 1 103 ? 2.768 -9.023 -8.712 1.00 91.81 103 ALA A N 1
ATOM 855 C CA . ALA A 1 103 ? 3.215 -10.087 -7.815 1.00 91.81 103 ALA A CA 1
ATOM 856 C C . ALA A 1 103 ? 3.307 -9.614 -6.353 1.00 91.81 103 ALA A C 1
ATOM 858 O O . ALA A 1 103 ? 2.818 -10.296 -5.451 1.00 91.81 103 ALA A O 1
ATOM 859 N N . ALA A 1 104 ? 3.860 -8.418 -6.119 1.00 93.06 104 ALA A N 1
ATOM 860 C CA . ALA A 1 104 ? 3.926 -7.804 -4.794 1.00 93.06 104 ALA A CA 1
ATOM 861 C C . ALA A 1 104 ? 2.533 -7.590 -4.191 1.00 93.06 104 ALA A C 1
ATOM 863 O O . ALA A 1 104 ? 2.280 -8.016 -3.065 1.00 93.06 104 ALA A O 1
ATOM 864 N N . ILE A 1 105 ? 1.612 -6.983 -4.946 1.00 93.12 105 ILE A N 1
ATOM 865 C CA . ILE A 1 105 ? 0.235 -6.744 -4.494 1.00 93.12 105 ILE A CA 1
ATOM 866 C C . ILE A 1 105 ? -0.458 -8.069 -4.178 1.00 93.12 105 ILE A C 1
ATOM 868 O O . ILE A 1 105 ? -1.091 -8.187 -3.130 1.00 93.12 105 ILE A O 1
ATOM 872 N N . PHE A 1 106 ? -0.314 -9.075 -5.043 1.00 93.69 106 PHE A N 1
ATOM 873 C CA . PHE A 1 106 ? -0.9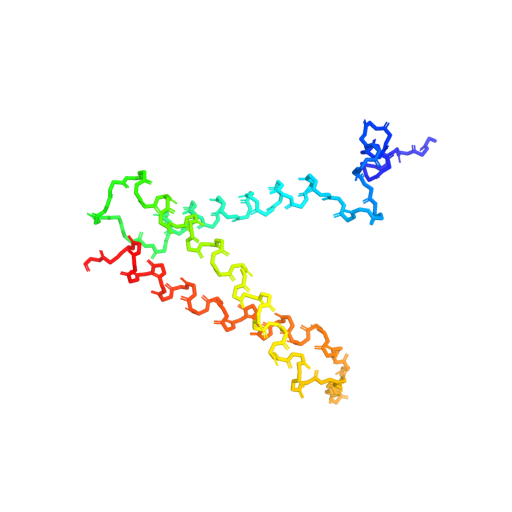20 -10.385 -4.837 1.00 93.69 106 PHE A CA 1
ATOM 874 C C . PHE A 1 106 ? -0.406 -11.049 -3.554 1.00 93.69 106 PHE A C 1
ATOM 876 O O . PHE A 1 106 ? -1.204 -11.389 -2.679 1.00 93.69 106 PHE A O 1
ATOM 883 N N . ALA A 1 107 ? 0.914 -11.145 -3.382 1.00 93.12 107 ALA A N 1
ATOM 884 C CA . ALA A 1 107 ? 1.523 -11.747 -2.198 1.00 93.12 107 ALA A CA 1
ATOM 885 C C . ALA A 1 107 ? 1.124 -11.012 -0.907 1.00 93.12 107 ALA A C 1
ATOM 887 O O . ALA A 1 107 ? 0.687 -11.633 0.067 1.00 93.12 107 ALA A O 1
ATOM 888 N N . VAL A 1 108 ? 1.200 -9.678 -0.906 1.00 93.44 108 VAL A N 1
ATOM 889 C CA . VAL A 1 108 ? 0.826 -8.877 0.265 1.00 93.44 108 VAL A CA 1
ATOM 890 C C . VAL A 1 108 ? -0.673 -8.945 0.548 1.00 93.44 108 VAL A C 1
ATOM 892 O O . VAL A 1 108 ? -1.058 -8.933 1.715 1.00 93.44 108 VAL A O 1
ATOM 895 N N . SER A 1 109 ? -1.535 -9.078 -0.465 1.00 92.25 109 SER A N 1
ATOM 896 C CA . SER A 1 109 ? -2.985 -9.190 -0.260 1.00 92.25 109 SER A CA 1
ATOM 897 C C . SER A 1 109 ? -3.374 -10.432 0.547 1.00 92.25 109 SER A C 1
ATOM 899 O O . SER A 1 109 ? -4.208 -10.334 1.449 1.00 92.25 109 SER A O 1
ATOM 901 N N . ILE A 1 110 ? -2.711 -11.568 0.299 1.00 92.75 110 ILE A N 1
ATOM 902 C CA . ILE A 1 110 ? -2.929 -12.816 1.040 1.00 92.75 110 ILE A CA 1
ATOM 903 C C . ILE A 1 110 ? -2.520 -12.626 2.502 1.00 92.75 110 ILE A C 1
ATOM 905 O O . ILE A 1 110 ? -3.293 -12.932 3.411 1.00 92.75 110 ILE A O 1
ATOM 909 N N . ILE A 1 111 ? -1.334 -12.056 2.740 1.00 92.56 111 ILE A N 1
ATOM 910 C CA . ILE A 1 111 ? -0.848 -11.789 4.099 1.00 92.56 111 ILE A CA 1
ATOM 911 C C . ILE A 1 111 ? -1.775 -10.800 4.814 1.00 92.56 111 ILE A C 1
ATOM 913 O O . ILE A 1 111 ? -2.128 -11.021 5.970 1.00 92.56 111 ILE A O 1
ATOM 917 N N . ASN A 1 112 ? -2.225 -9.746 4.128 1.00 92.44 112 ASN A N 1
ATOM 918 C CA . ASN A 1 112 ? -3.157 -8.756 4.664 1.00 92.44 112 ASN A CA 1
ATOM 919 C C . ASN A 1 112 ? -4.480 -9.409 5.085 1.00 92.44 112 ASN A C 1
ATOM 921 O O . ASN A 1 112 ? -4.977 -9.146 6.177 1.00 92.44 112 ASN A O 1
ATOM 925 N N . TYR A 1 113 ? -5.027 -10.302 4.257 1.00 90.38 113 TYR A N 1
ATOM 926 C CA . TYR A 1 113 ? -6.236 -11.051 4.591 1.00 90.38 113 TYR A CA 1
ATOM 927 C C . TYR A 1 113 ? -6.035 -11.930 5.833 1.00 90.38 113 TYR A C 1
ATOM 929 O O . TYR A 1 113 ? -6.811 -11.830 6.786 1.00 90.38 113 TYR A O 1
ATOM 937 N N . ILE A 1 114 ? -4.973 -12.744 5.860 1.00 90.12 114 ILE A N 1
ATOM 938 C CA . ILE A 1 114 ? -4.671 -13.643 6.986 1.00 90.12 114 ILE A CA 1
ATOM 939 C C . ILE A 1 114 ? -4.463 -12.840 8.275 1.00 90.12 114 ILE A C 1
ATOM 941 O O . ILE A 1 114 ? -5.021 -13.177 9.321 1.00 90.12 114 ILE A O 1
ATOM 945 N N . ALA A 1 115 ? -3.691 -11.757 8.205 1.00 89.50 115 ALA A N 1
ATOM 946 C CA . ALA A 1 115 ? -3.385 -10.920 9.351 1.00 89.50 115 ALA A CA 1
ATOM 947 C C . ALA A 1 115 ? -4.631 -10.189 9.871 1.00 89.50 115 ALA A C 1
ATOM 949 O O . ALA A 1 115 ? -4.869 -10.196 11.076 1.00 89.50 115 ALA A O 1
ATOM 950 N N . LYS A 1 116 ? -5.489 -9.644 8.997 1.00 88.00 116 LYS A N 1
ATOM 951 C CA . LYS A 1 116 ? -6.774 -9.048 9.407 1.00 88.00 116 LYS A CA 1
ATOM 952 C C . LYS A 1 116 ? -7.689 -10.077 10.061 1.00 88.00 116 LYS A C 1
ATOM 954 O O . LYS A 1 116 ? -8.237 -9.807 11.127 1.00 88.00 116 LYS A O 1
ATOM 959 N N . LYS A 1 117 ? -7.794 -11.274 9.481 1.00 85.81 117 LYS A N 1
ATOM 960 C CA . LYS A 1 117 ? -8.596 -12.364 10.047 1.00 85.81 117 LYS A CA 1
ATOM 961 C C . LYS A 1 117 ? -8.119 -12.756 11.448 1.00 85.81 117 LYS A C 1
ATOM 963 O O . LYS A 1 117 ? -8.933 -12.882 12.349 1.00 85.81 117 LYS A O 1
ATOM 968 N N . LYS A 1 118 ? -6.807 -12.925 11.642 1.00 85.25 118 LYS A N 1
ATOM 969 C CA . LYS A 1 118 ? -6.231 -13.437 12.899 1.00 85.25 118 LYS A CA 1
ATOM 970 C C . LYS A 1 118 ? -6.034 -12.367 13.978 1.00 85.25 118 LYS A C 1
ATOM 972 O O . LYS A 1 118 ? -6.189 -12.653 15.160 1.00 85.25 118 LYS A O 1
ATOM 977 N N . ILE A 1 119 ? -5.658 -11.148 13.598 1.00 81.56 119 ILE A N 1
ATOM 978 C CA . ILE A 1 119 ? -5.300 -10.079 14.544 1.00 81.56 119 ILE A CA 1
ATOM 979 C C . ILE A 1 119 ? -6.506 -9.188 14.847 1.00 81.56 119 ILE A C 1
ATOM 981 O O . ILE A 1 119 ? -6.707 -8.817 15.999 1.00 81.56 119 ILE A O 1
ATOM 985 N N . VAL A 1 120 ? -7.310 -8.852 13.832 1.00 75.06 120 VAL A N 1
ATOM 986 C CA . VAL A 1 120 ? -8.399 -7.870 13.969 1.00 75.06 120 VAL A CA 1
ATOM 987 C C . VAL A 1 120 ? -9.729 -8.549 14.294 1.00 75.06 120 VAL A C 1
ATOM 989 O O . VAL A 1 120 ? -10.409 -8.119 15.220 1.00 75.06 120 VAL A O 1
ATOM 992 N N . PHE A 1 121 ? -10.077 -9.619 13.570 1.00 68.62 121 PHE A N 1
ATOM 993 C CA . PHE A 1 121 ? -11.420 -10.224 13.595 1.00 68.62 121 PHE A CA 1
ATOM 994 C C . PHE A 1 121 ? -11.467 -11.666 14.113 1.00 68.62 121 PHE A C 1
ATOM 996 O O . PHE A 1 121 ? -12.425 -12.383 13.838 1.00 68.62 121 PHE A O 1
ATOM 1003 N N . SER A 1 122 ? -10.441 -12.124 14.835 1.00 63.81 122 SER A N 1
ATOM 1004 C CA . SER A 1 122 ? -10.470 -13.478 15.406 1.00 63.81 122 SER A CA 1
ATOM 1005 C C . SER A 1 122 ? -11.678 -13.608 16.326 1.00 63.81 122 SER A C 1
ATOM 1007 O O . SER A 1 122 ? -11.824 -12.783 17.223 1.00 63.81 122 SER A O 1
ATOM 1009 N N . ASN A 1 123 ? -12.491 -14.640 16.123 1.00 49.72 123 ASN A N 1
ATOM 1010 C CA . ASN A 1 123 ? -13.209 -15.267 17.232 1.00 49.72 123 ASN A CA 1
ATOM 1011 C C . ASN A 1 123 ? -12.187 -16.013 18.101 1.00 49.72 123 ASN A C 1
ATOM 1013 O O . ASN A 1 123 ? -11.178 -16.484 17.514 1.00 49.72 123 ASN A O 1
#

Radius of gyration: 19.0 Å; chains: 1; bounding box: 36×43×48 Å

pLDDT: mean 82.6, std 10.77, range [45.66, 93.69]

Sequence (123 aa):
MKLLSLPNMLPHFFSFENKSNAYPLSNLLSTGAGILSNYFFSIRYVFERGKHSRRKEFVLFFSLSIITMFMSWGAFAFFHFFVNKPINFYFYTIGDIVFCKAAAIFAVSIINYIAKKKIVFSN

Foldseek 3Di:
DPPCPPQNVVCVVPVCCHVVNPRVVCVVVVLVVVLVVVLVCCDPPNFDDDDDDPVVLSVQSVVLSVVLVVQLVVQLVVQCVVQVDWDDDPVDTHDSSNVSSVVSCVVSVVVSVVCSDPPRHDD

Secondary structure (DSSP, 8-state):
-----HHHHHHHH-TTSSTTTT-HHHHHHHHHHHHHHHHHHIIIIIS---SS-HHHHHHHHHHHHHHHHHHHHHHHHHHHHH--S-EEETTEEE-HHHHHHHHHHHHHHHHHHHHIIIIIS--